Protein AF-A0A372Q0K7-F1 (afdb_monomer_lite)

Secondary structure (DSSP, 8-state):
----SS-PPPSS-------GGGGT-THHHHHHHHHHHHHHHHHHHHHH-TTT-HHHHHHHHHHH---

Structure (mmCIF, N/CA/C/O backbone):
data_AF-A0A372Q0K7-F1
#
_entry.id   AF-A0A372Q0K7-F1
#
loop_
_atom_site.group_PDB
_atom_site.id
_atom_site.type_symbol
_atom_site.label_atom_id
_atom_site.label_alt_id
_atom_site.label_comp_id
_atom_site.label_asym_id
_atom_site.label_entity_id
_atom_site.label_seq_id
_atom_site.pdbx_PDB_ins_code
_atom_site.Cartn_x
_atom_site.Cartn_y
_atom_site.Cartn_z
_atom_site.occupancy
_atom_site.B_iso_or_equiv
_atom_site.auth_seq_id
_atom_site.auth_comp_id
_atom_site.auth_asym_id
_atom_site.auth_atom_id
_atom_site.pdbx_PDB_model_num
ATOM 1 N N . MET A 1 1 ? 20.196 -2.623 -22.609 1.00 47.62 1 MET A N 1
ATOM 2 C CA . MET A 1 1 ? 19.702 -3.031 -21.276 1.00 47.62 1 MET A CA 1
ATOM 3 C C . MET A 1 1 ? 19.166 -1.805 -20.563 1.00 47.62 1 MET A C 1
ATOM 5 O O . MET A 1 1 ? 19.844 -0.788 -20.569 1.00 47.62 1 MET A O 1
ATOM 9 N N . TYR A 1 2 ? 17.947 -1.862 -20.024 1.00 53.03 2 TYR A N 1
ATOM 10 C CA . TYR A 1 2 ? 17.400 -0.779 -19.207 1.00 53.03 2 TYR A CA 1
ATOM 11 C C . TYR A 1 2 ? 17.714 -1.075 -17.741 1.00 53.03 2 TYR A C 1
ATOM 13 O O . TYR A 1 2 ? 17.036 -1.871 -17.092 1.00 53.03 2 TYR A O 1
ATOM 21 N N . THR A 1 3 ? 18.779 -0.456 -17.252 1.00 50.59 3 THR A N 1
ATOM 22 C CA . THR A 1 3 ? 19.153 -0.378 -15.842 1.00 50.59 3 THR A CA 1
ATOM 23 C C . THR A 1 3 ? 18.673 0.972 -15.315 1.00 50.59 3 THR A C 1
ATOM 25 O O . THR A 1 3 ? 19.282 1.995 -15.618 1.00 50.59 3 THR A O 1
ATOM 28 N N . PRO A 1 4 ? 17.580 1.024 -14.536 1.00 53.53 4 PRO A N 1
ATOM 29 C CA . PRO A 1 4 ? 17.234 2.211 -13.772 1.00 53.53 4 PRO A CA 1
ATOM 30 C C . PRO A 1 4 ? 18.379 2.595 -12.834 1.00 53.53 4 PRO A C 1
ATOM 32 O O . PRO A 1 4 ? 18.495 2.039 -11.741 1.00 53.53 4 PRO A O 1
ATOM 35 N N . GLU A 1 5 ? 19.209 3.567 -13.204 1.00 54.62 5 GLU A N 1
ATOM 36 C CA . GLU A 1 5 ? 20.232 4.121 -12.302 1.00 54.62 5 GLU A CA 1
ATOM 37 C C . GLU A 1 5 ? 19.597 4.690 -11.019 1.00 54.62 5 GLU A C 1
ATOM 39 O O . GLU A 1 5 ? 20.205 4.690 -9.947 1.00 54.62 5 GLU A O 1
ATOM 44 N N . ARG A 1 6 ? 18.309 5.063 -11.075 1.00 56.97 6 ARG A N 1
ATOM 45 C CA . ARG A 1 6 ? 17.528 5.612 -9.956 1.00 56.97 6 ARG A CA 1
ATOM 46 C C . ARG A 1 6 ? 16.358 4.719 -9.540 1.00 56.97 6 ARG A C 1
ATOM 48 O O . ARG A 1 6 ? 15.810 3.972 -10.348 1.00 56.97 6 ARG A O 1
ATOM 55 N N . ILE A 1 7 ? 16.012 4.765 -8.252 1.00 62.22 7 ILE A N 1
ATOM 56 C CA . ILE A 1 7 ? 14.767 4.180 -7.748 1.00 62.22 7 ILE A CA 1
ATOM 57 C C . ILE A 1 7 ? 13.656 5.056 -8.321 1.00 62.22 7 ILE A C 1
ATOM 59 O O . ILE A 1 7 ? 13.600 6.250 -8.028 1.00 62.22 7 ILE A O 1
ATOM 63 N N . TYR A 1 8 ? 12.828 4.496 -9.200 1.00 60.19 8 TYR A N 1
ATOM 64 C CA . TYR A 1 8 ? 11.673 5.222 -9.707 1.00 60.19 8 TYR A CA 1
ATOM 65 C C . TYR A 1 8 ? 10.658 5.362 -8.578 1.00 60.19 8 TYR A C 1
ATOM 67 O O . TYR A 1 8 ? 10.223 4.365 -8.003 1.00 60.19 8 TYR A O 1
ATOM 75 N N . CYS A 1 9 ? 10.307 6.606 -8.261 1.00 57.66 9 CYS A N 1
ATOM 76 C CA . CYS A 1 9 ? 9.192 6.891 -7.374 1.00 57.66 9 CYS A CA 1
ATOM 77 C C . CYS A 1 9 ? 7.910 6.387 -8.049 1.00 57.66 9 CYS A C 1
ATOM 79 O O . CYS A 1 9 ? 7.677 6.669 -9.229 1.00 57.66 9 CYS A O 1
ATOM 81 N N . THR A 1 10 ? 7.091 5.623 -7.333 1.00 60.94 10 THR A N 1
ATOM 82 C CA . THR A 1 10 ? 5.759 5.261 -7.820 1.00 60.94 10 THR A CA 1
ATOM 83 C C . THR A 1 10 ? 4.900 6.522 -7.840 1.00 60.94 10 THR A C 1
ATOM 85 O O . THR A 1 10 ? 4.898 7.259 -6.863 1.00 60.94 10 THR A O 1
ATOM 88 N N . LYS A 1 11 ? 4.146 6.778 -8.919 1.00 67.56 11 LYS A N 1
ATOM 89 C CA . LYS A 1 11 ? 3.168 7.891 -8.951 1.00 67.56 11 LYS A CA 1
ATOM 90 C C . LYS A 1 11 ? 1.918 7.604 -8.098 1.00 67.56 11 LYS A C 1
ATOM 92 O O . LYS A 1 11 ? 1.039 8.450 -8.012 1.00 67.56 11 LYS A O 1
ATOM 97 N N . ALA A 1 12 ? 1.801 6.388 -7.562 1.00 67.88 12 ALA A N 1
ATOM 98 C CA . ALA A 1 12 ? 0.741 6.014 -6.641 1.00 67.88 12 ALA A CA 1
ATOM 99 C C . ALA A 1 12 ? 1.071 6.548 -5.248 1.00 67.88 12 ALA A C 1
ATOM 101 O O . ALA A 1 12 ? 2.152 6.267 -4.722 1.00 67.88 12 ALA A O 1
ATOM 102 N N . ASP A 1 13 ? 0.123 7.277 -4.675 1.00 74.31 13 ASP A N 1
ATOM 103 C CA . ASP A 1 13 ? 0.195 7.728 -3.298 1.00 74.31 13 ASP A CA 1
ATOM 104 C C . ASP A 1 13 ? -0.168 6.565 -2.372 1.00 74.31 13 ASP A C 1
ATOM 106 O O . ASP A 1 13 ? -1.299 6.076 -2.361 1.00 74.31 13 ASP A O 1
ATOM 110 N N . TYR A 1 14 ? 0.821 6.090 -1.618 1.00 76.44 14 TYR A N 1
ATOM 111 C CA . TYR A 1 14 ? 0.610 5.126 -0.546 1.00 76.44 14 TYR A CA 1
ATOM 112 C C . TYR A 1 14 ? 0.533 5.891 0.771 1.00 76.44 14 TYR A C 1
ATOM 114 O O . TYR A 1 14 ? 1.546 6.391 1.262 1.00 76.44 14 TYR A O 1
ATOM 122 N N . HIS A 1 15 ? -0.665 5.976 1.340 1.00 81.88 15 HIS A N 1
ATOM 123 C CA . HIS A 1 15 ? -0.894 6.595 2.639 1.00 81.88 15 HIS A CA 1
ATOM 124 C C . HIS A 1 15 ? -1.184 5.529 3.687 1.00 81.88 15 HIS A C 1
ATOM 126 O O . HIS A 1 15 ? -1.914 4.572 3.437 1.00 81.88 15 HIS A O 1
ATOM 132 N N . ILE A 1 16 ? -0.587 5.707 4.863 1.00 86.06 16 ILE A N 1
ATOM 133 C CA . ILE A 1 16 ? -0.983 4.994 6.070 1.00 86.06 16 ILE A CA 1
ATOM 134 C C . ILE A 1 16 ? -1.692 6.029 6.928 1.00 86.06 16 ILE A C 1
ATOM 136 O O . ILE A 1 16 ? -1.054 6.958 7.425 1.00 86.06 16 ILE A O 1
ATOM 140 N N . ASP A 1 17 ? -3.005 5.885 7.052 1.00 84.31 17 ASP A N 1
ATOM 141 C CA . ASP A 1 17 ? -3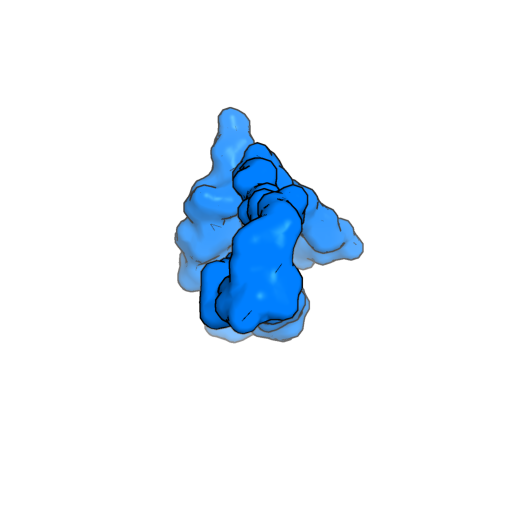.796 6.760 7.903 1.00 84.31 17 ASP A CA 1
ATOM 142 C C . ASP A 1 17 ? -3.434 6.497 9.364 1.00 84.31 17 ASP A C 1
ATOM 144 O O . ASP A 1 17 ? -3.359 5.349 9.802 1.00 84.31 17 ASP A O 1
ATOM 148 N N . LEU A 1 18 ? -3.168 7.574 10.102 1.00 85.75 18 LEU A N 1
ATOM 149 C CA . LEU A 1 18 ? -2.865 7.542 11.527 1.00 85.75 18 LEU A CA 1
ATOM 150 C C . LEU A 1 18 ? -3.991 8.256 12.267 1.00 85.75 18 LEU A C 1
ATOM 152 O O . LEU A 1 18 ? -4.039 9.484 12.314 1.00 85.75 18 LEU A O 1
ATOM 156 N N . THR A 1 19 ? -4.905 7.474 12.820 1.00 86.25 19 THR A N 1
ATOM 157 C CA . THR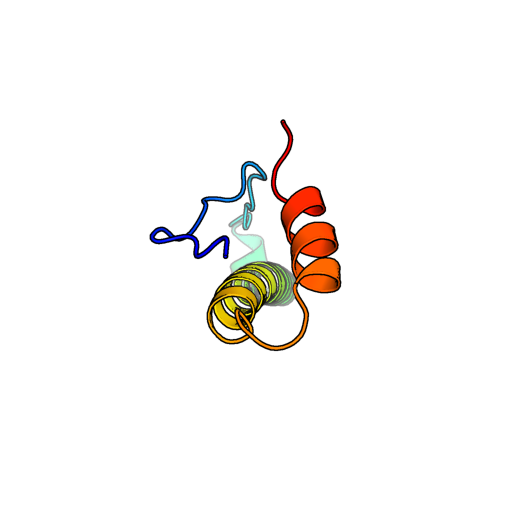 A 1 19 ? -6.009 7.932 13.660 1.00 86.25 19 THR A CA 1
ATOM 158 C C . THR A 1 19 ? -5.818 7.408 15.083 1.00 86.25 19 THR A C 1
ATOM 160 O O . THR A 1 19 ? -5.095 6.437 15.303 1.00 86.25 19 THR A O 1
ATOM 163 N N . GLU A 1 20 ? -6.409 8.070 16.080 1.00 86.00 20 GLU A N 1
ATOM 164 C CA . GLU A 1 20 ? -6.192 7.718 17.494 1.00 86.00 20 GLU A CA 1
ATOM 165 C C . GLU A 1 20 ? -6.634 6.282 17.828 1.00 86.00 20 GLU A C 1
ATOM 167 O O . GLU A 1 20 ? -5.979 5.622 18.631 1.00 86.00 20 GLU A O 1
ATOM 172 N N . ASP A 1 21 ? -7.659 5.750 17.149 1.00 82.62 21 ASP A N 1
ATOM 173 C CA . ASP A 1 21 ? -8.147 4.370 17.321 1.00 82.62 21 ASP A CA 1
ATOM 174 C C . ASP A 1 21 ? -7.112 3.301 16.938 1.00 82.62 21 ASP A C 1
ATOM 176 O O . ASP A 1 21 ? -7.156 2.172 17.422 1.00 82.62 21 ASP A O 1
ATOM 180 N N . ILE A 1 22 ? -6.129 3.664 16.118 1.00 84.62 22 ILE A N 1
ATOM 181 C CA . ILE A 1 22 ? -5.053 2.768 15.688 1.00 84.62 22 ILE A CA 1
ATOM 182 C C . ILE A 1 22 ? -4.046 2.512 16.821 1.00 84.62 22 ILE A C 1
ATOM 184 O O . ILE A 1 22 ? -3.298 1.534 16.783 1.00 84.62 22 ILE A O 1
ATOM 188 N N . LEU A 1 23 ? -4.025 3.369 17.846 1.00 79.50 23 LEU A N 1
ATOM 189 C CA . LEU A 1 23 ? -3.221 3.149 19.050 1.00 79.50 23 LEU A CA 1
ATOM 190 C C . LEU A 1 23 ? -3.834 2.082 19.970 1.00 79.50 23 LEU A C 1
ATOM 192 O O . LEU A 1 23 ? -3.114 1.509 20.786 1.00 79.50 23 LEU A O 1
ATOM 196 N N . GLU A 1 24 ? -5.135 1.811 19.837 1.00 85.00 24 GLU A N 1
ATOM 197 C CA . GLU A 1 24 ? -5.845 0.778 20.600 1.00 85.00 24 GLU A CA 1
ATOM 198 C C . GLU A 1 24 ? -5.847 -0.578 19.876 1.00 85.00 24 GLU A C 1
ATOM 200 O O . GLU A 1 24 ? -5.678 -1.614 20.521 1.00 85.00 24 GLU A O 1
ATOM 205 N N . ASP A 1 25 ? -5.983 -0.579 18.545 1.00 85.62 25 ASP A N 1
ATOM 206 C CA . ASP A 1 25 ? -5.840 -1.764 17.688 1.00 85.62 25 ASP A CA 1
ATOM 207 C C . ASP A 1 25 ? -4.936 -1.464 16.484 1.00 85.62 25 ASP A C 1
ATOM 209 O O . ASP A 1 25 ? -5.326 -0.838 15.491 1.00 85.62 25 ASP A O 1
ATOM 213 N N . ASP A 1 26 ? -3.706 -1.974 16.557 1.00 89.31 26 ASP A N 1
ATOM 214 C CA . ASP A 1 26 ? -2.676 -1.736 15.553 1.00 89.31 26 ASP A CA 1
ATOM 215 C C . ASP A 1 26 ? -2.820 -2.619 14.300 1.00 89.31 26 ASP A C 1
ATOM 217 O O . ASP A 1 26 ? -2.011 -2.508 13.373 1.00 89.31 26 ASP A O 1
ATOM 221 N N . ALA A 1 27 ? -3.837 -3.487 14.212 1.00 91.12 27 ALA A N 1
ATOM 222 C CA . ALA A 1 27 ? -3.997 -4.415 13.093 1.00 91.12 27 ALA A CA 1
ATOM 223 C C . ALA A 1 27 ? -4.064 -3.692 11.738 1.00 91.12 27 ALA A C 1
ATOM 225 O O . ALA A 1 27 ? -3.422 -4.120 10.771 1.00 91.12 27 ALA A O 1
ATOM 226 N N . LYS A 1 28 ? -4.784 -2.564 11.672 1.00 87.44 28 LYS A N 1
ATOM 227 C CA . LYS A 1 28 ? -4.883 -1.733 10.460 1.00 87.44 28 LYS A CA 1
ATOM 228 C C . LYS A 1 28 ? -3.553 -1.063 10.113 1.00 87.44 28 LYS A C 1
ATOM 230 O O . LYS A 1 28 ? -3.160 -1.070 8.946 1.00 87.44 28 LYS A O 1
ATOM 235 N N . LEU A 1 29 ? -2.823 -0.566 11.115 1.00 90.56 29 LEU A N 1
ATOM 236 C CA . LEU A 1 29 ? -1.482 0.000 10.932 1.00 90.56 29 LEU A CA 1
ATOM 237 C C . LEU A 1 29 ? -0.515 -1.039 10.385 1.00 90.56 29 LEU A C 1
ATOM 239 O O . LEU A 1 29 ? 0.159 -0.809 9.384 1.00 90.56 29 LEU A O 1
ATOM 243 N N . ARG A 1 30 ? -0.474 -2.213 11.017 1.00 92.19 30 ARG A N 1
ATOM 244 C CA . ARG A 1 30 ? 0.391 -3.320 10.609 1.00 92.19 30 ARG A CA 1
ATOM 245 C C . ARG A 1 30 ? 0.079 -3.783 9.192 1.00 92.19 30 ARG A C 1
ATOM 247 O O . ARG A 1 30 ? 1.010 -4.101 8.452 1.00 92.19 30 ARG A O 1
ATOM 254 N N . GLN A 1 31 ? -1.194 -3.791 8.798 1.00 91.12 31 GLN A N 1
ATOM 255 C CA . GLN A 1 31 ? -1.601 -4.101 7.429 1.00 91.12 31 GLN A CA 1
ATOM 256 C C . GLN A 1 31 ? -1.089 -3.048 6.434 1.00 91.12 31 GLN A C 1
ATOM 258 O O . GLN A 1 31 ? -0.429 -3.419 5.462 1.00 91.12 31 GLN A O 1
ATOM 263 N N . GLY A 1 32 ? -1.294 -1.754 6.708 1.00 90.06 32 GLY A N 1
ATOM 264 C CA . GLY A 1 32 ? -0.792 -0.668 5.856 1.00 90.06 32 GLY A CA 1
ATOM 265 C C . GLY A 1 32 ? 0.737 -0.669 5.730 1.00 90.06 32 GLY A C 1
ATOM 266 O O . GLY A 1 32 ? 1.281 -0.602 4.627 1.00 90.06 32 GLY A O 1
ATOM 267 N N . VAL A 1 33 ? 1.453 -0.856 6.845 1.00 91.81 33 VAL A N 1
ATOM 268 C CA . VAL A 1 33 ? 2.921 -0.985 6.859 1.00 91.81 33 VAL A CA 1
ATOM 269 C C . VAL A 1 33 ? 3.378 -2.181 6.021 1.00 91.81 33 VAL A C 1
ATOM 271 O O . VAL A 1 33 ? 4.311 -2.056 5.226 1.00 91.81 33 VAL A O 1
ATOM 274 N N . LYS A 1 34 ? 2.717 -3.338 6.153 1.00 93.69 34 LYS A N 1
ATOM 275 C CA . LYS A 1 34 ? 3.051 -4.548 5.389 1.00 93.69 34 LYS A CA 1
ATOM 276 C C . LYS A 1 34 ? 2.888 -4.339 3.883 1.00 93.69 34 LYS A C 1
ATOM 278 O O . LYS A 1 34 ? 3.733 -4.805 3.118 1.00 93.69 34 LYS A O 1
ATOM 283 N N . GLU A 1 35 ? 1.837 -3.644 3.457 1.00 90.44 35 GLU A N 1
ATOM 284 C CA . GLU A 1 35 ? 1.597 -3.325 2.047 1.00 90.44 35 GLU A CA 1
ATOM 285 C C . GLU A 1 35 ? 2.674 -2.394 1.484 1.00 90.44 35 GLU A C 1
ATOM 287 O O . GLU A 1 35 ? 3.303 -2.727 0.475 1.00 90.44 35 GLU A O 1
ATOM 292 N N . VAL A 1 36 ? 2.972 -1.291 2.180 1.00 88.81 36 VAL A N 1
ATOM 293 C CA . VAL A 1 36 ? 4.019 -0.336 1.776 1.00 88.81 36 VAL A CA 1
ATOM 294 C C . VAL A 1 36 ? 5.389 -1.012 1.711 1.00 88.81 36 VAL A C 1
ATOM 296 O O . VAL A 1 36 ? 6.102 -0.888 0.711 1.00 88.81 36 VAL A O 1
ATOM 299 N N . MET A 1 37 ? 5.752 -1.794 2.732 1.00 92.44 37 MET A N 1
ATOM 300 C CA . MET A 1 37 ? 7.003 -2.555 2.731 1.00 92.44 37 MET A CA 1
ATOM 301 C C . MET A 1 37 ? 7.058 -3.572 1.584 1.00 92.44 37 MET A C 1
ATOM 303 O O . MET A 1 37 ? 8.113 -3.741 0.973 1.00 92.44 37 MET A O 1
ATOM 307 N N . GLY A 1 38 ? 5.939 -4.222 1.248 1.00 89.50 38 GLY A N 1
ATOM 308 C CA . GLY A 1 38 ? 5.851 -5.154 0.123 1.00 89.50 38 GLY A CA 1
ATOM 309 C C . GLY A 1 38 ? 6.151 -4.490 -1.221 1.00 89.50 38 GLY A C 1
ATOM 310 O O . GLY A 1 38 ? 6.907 -5.041 -2.026 1.00 89.50 38 GLY A O 1
ATOM 311 N N . VAL A 1 39 ? 5.626 -3.282 -1.440 1.00 85.25 39 VAL A N 1
ATOM 312 C CA . VAL A 1 39 ? 5.911 -2.479 -2.639 1.00 85.25 39 VAL A CA 1
ATOM 313 C C . VAL A 1 39 ? 7.394 -2.113 -2.704 1.00 85.25 39 VAL A C 1
ATOM 315 O O . VAL A 1 39 ? 8.033 -2.364 -3.727 1.00 85.25 39 VAL A O 1
ATOM 318 N N . ILE A 1 40 ? 7.970 -1.601 -1.609 1.00 85.88 40 ILE A N 1
ATOM 319 C CA . ILE A 1 40 ? 9.394 -1.230 -1.542 1.00 85.88 40 ILE A CA 1
ATOM 320 C C . ILE A 1 40 ? 10.287 -2.441 -1.841 1.00 85.88 40 ILE A C 1
ATOM 322 O O . ILE A 1 40 ? 11.170 -2.363 -2.697 1.00 85.88 40 ILE A O 1
ATOM 326 N N . VAL A 1 41 ? 10.040 -3.583 -1.191 1.00 86.88 41 VAL A N 1
ATOM 327 C CA . VAL A 1 41 ? 10.811 -4.818 -1.417 1.00 86.88 41 VAL A CA 1
ATOM 328 C C . VAL A 1 41 ? 10.660 -5.308 -2.857 1.00 86.88 41 VAL A C 1
ATOM 330 O O . VAL A 1 41 ? 11.647 -5.733 -3.454 1.00 86.88 41 VAL A O 1
ATOM 333 N N . GLY A 1 42 ? 9.462 -5.223 -3.441 1.00 83.31 42 GLY A N 1
ATOM 334 C CA . GLY A 1 42 ? 9.225 -5.569 -4.842 1.00 83.31 42 GLY A CA 1
ATOM 335 C C . GLY A 1 42 ? 10.063 -4.727 -5.806 1.00 83.31 42 GLY A C 1
ATOM 336 O O . GLY A 1 42 ? 10.701 -5.285 -6.696 1.00 83.31 42 GLY A O 1
ATOM 337 N N . LEU A 1 43 ? 10.124 -3.409 -5.590 1.00 79.75 43 LEU A N 1
ATOM 338 C CA . LEU A 1 43 ? 10.942 -2.490 -6.395 1.00 79.75 43 LEU A CA 1
ATOM 339 C C . LEU A 1 43 ? 12.447 -2.755 -6.236 1.00 79.75 43 LEU A C 1
ATOM 341 O O . LEU A 1 43 ? 13.203 -2.653 -7.204 1.00 79.75 43 LEU A O 1
ATOM 345 N N . LEU A 1 44 ? 12.892 -3.107 -5.027 1.00 80.88 44 LEU A N 1
ATOM 346 C CA . LEU A 1 44 ? 14.288 -3.459 -4.761 1.00 80.88 44 LEU A CA 1
ATOM 347 C C . LEU A 1 44 ? 14.677 -4.793 -5.410 1.00 80.88 44 LEU A C 1
ATOM 349 O O . LEU A 1 44 ? 15.741 -4.878 -6.018 1.00 80.88 44 LEU A O 1
ATOM 353 N N . LYS A 1 45 ? 13.812 -5.813 -5.349 1.00 79.62 45 LYS A N 1
ATOM 354 C CA . LYS A 1 45 ? 14.031 -7.097 -6.037 1.00 79.62 45 LYS A CA 1
ATOM 355 C C . LYS A 1 45 ? 14.119 -6.923 -7.547 1.00 79.62 45 LYS A C 1
ATOM 357 O O . LYS A 1 45 ? 15.035 -7.459 -8.160 1.00 79.62 45 LYS A O 1
ATOM 362 N N . ASP A 1 46 ? 13.258 -6.084 -8.121 1.00 72.81 46 ASP A N 1
ATOM 363 C CA . ASP A 1 46 ? 13.290 -5.786 -9.555 1.00 72.81 46 ASP A CA 1
ATOM 364 C C . ASP A 1 46 ? 14.634 -5.169 -9.980 1.00 72.81 46 ASP A C 1
ATOM 366 O O . ASP A 1 46 ? 15.057 -5.347 -11.120 1.00 72.81 46 ASP A O 1
ATOM 370 N N . ARG A 1 47 ? 15.339 -4.454 -9.089 1.00 68.81 47 ARG A N 1
ATOM 371 C CA . ARG A 1 47 ? 16.704 -3.952 -9.337 1.00 68.81 47 ARG A CA 1
ATOM 372 C C . ARG A 1 47 ? 17.789 -5.022 -9.244 1.00 68.81 47 ARG A C 1
ATOM 374 O O . ARG A 1 47 ? 18.821 -4.851 -9.880 1.00 68.81 47 ARG A O 1
ATOM 381 N N . ILE A 1 48 ? 17.588 -6.072 -8.459 1.00 68.88 48 ILE A N 1
ATOM 382 C CA . ILE A 1 48 ? 18.567 -7.154 -8.314 1.00 68.88 48 ILE A CA 1
ATOM 383 C C . ILE A 1 48 ? 18.426 -8.142 -9.484 1.00 68.88 48 ILE A C 1
ATOM 385 O O . ILE A 1 48 ? 19.426 -8.507 -10.088 1.00 68.88 48 ILE A O 1
ATOM 389 N N . GLU A 1 49 ? 17.197 -8.476 -9.894 1.00 62.84 49 GLU A N 1
ATOM 390 C CA . GLU A 1 49 ? 16.888 -9.382 -11.021 1.00 62.84 49 GLU A CA 1
ATOM 391 C C . GLU A 1 49 ? 17.025 -8.725 -12.416 1.00 62.84 49 GLU A C 1
ATOM 393 O O . GLU A 1 49 ? 16.345 -9.106 -13.366 1.00 62.84 49 GLU A O 1
ATOM 398 N N . VAL A 1 50 ? 17.867 -7.697 -12.589 1.00 55.81 50 VAL A N 1
ATOM 399 C CA . VAL A 1 50 ? 17.989 -6.971 -13.875 1.00 55.81 50 VAL A CA 1
ATOM 400 C C . VAL A 1 50 ? 18.429 -7.867 -15.051 1.00 55.81 50 VAL A C 1
ATOM 402 O O . VAL A 1 50 ? 18.200 -7.460 -16.189 1.00 55.81 50 VAL A O 1
ATOM 405 N N . ASP A 1 51 ? 18.979 -9.062 -14.810 1.00 53.00 51 ASP A N 1
ATOM 406 C CA . ASP A 1 51 ? 19.612 -9.875 -15.861 1.00 53.00 51 ASP A CA 1
ATOM 407 C C . ASP A 1 51 ? 18.810 -11.106 -16.348 1.00 53.00 51 ASP A C 1
ATOM 409 O O . ASP A 1 51 ? 18.949 -11.482 -17.507 1.00 53.00 51 ASP A O 1
ATOM 413 N N . ASP A 1 52 ? 17.899 -11.693 -15.555 1.00 55.38 52 ASP A N 1
ATOM 414 C CA . ASP A 1 52 ? 17.340 -13.023 -15.896 1.00 55.38 52 ASP A CA 1
ATOM 415 C C . ASP A 1 52 ? 15.965 -13.021 -16.601 1.00 55.38 52 ASP A C 1
ATOM 41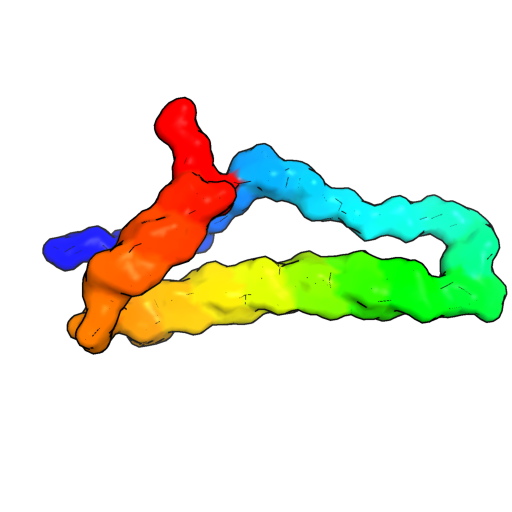7 O O . ASP A 1 52 ? 15.620 -13.983 -17.289 1.00 55.38 52 ASP A O 1
ATOM 421 N N . ALA A 1 53 ? 15.146 -11.967 -16.463 1.00 57.59 53 ALA A N 1
ATOM 422 C CA . ALA A 1 53 ? 13.791 -11.945 -17.044 1.00 57.59 53 ALA A CA 1
ATOM 423 C C . ALA A 1 53 ? 13.270 -10.518 -17.342 1.00 57.59 53 ALA A C 1
ATOM 425 O O . ALA A 1 53 ? 12.486 -9.948 -16.576 1.00 57.59 53 ALA A O 1
ATOM 426 N N . PRO A 1 54 ? 13.659 -9.910 -18.476 1.00 59.41 54 PRO A N 1
ATOM 427 C CA . PRO A 1 54 ? 13.319 -8.519 -18.790 1.00 59.41 54 PRO A CA 1
ATOM 428 C C . PRO A 1 54 ? 11.811 -8.265 -18.997 1.00 59.41 54 PRO A C 1
ATOM 430 O O . PRO A 1 54 ? 11.325 -7.172 -18.686 1.00 59.41 54 PRO A O 1
ATOM 433 N N . ASP A 1 55 ? 11.049 -9.253 -19.474 1.00 60.06 55 ASP A N 1
ATOM 434 C CA . ASP A 1 55 ? 9.634 -9.079 -19.838 1.00 60.06 55 ASP A CA 1
ATOM 435 C C . ASP A 1 55 ? 8.680 -9.064 -18.631 1.00 60.06 55 ASP A C 1
ATOM 437 O O . ASP A 1 55 ? 7.763 -8.236 -18.567 1.00 60.06 55 ASP A O 1
ATOM 441 N N . SER A 1 56 ? 8.920 -9.915 -17.626 1.00 62.38 56 SER A N 1
ATOM 442 C CA . SER A 1 56 ? 8.126 -9.964 -16.385 1.00 62.38 56 SER A CA 1
ATOM 443 C C . SER A 1 56 ? 8.276 -8.672 -15.573 1.00 62.38 56 SER A C 1
ATOM 445 O O . SER A 1 56 ? 7.302 -8.131 -15.036 1.00 62.38 56 SER A O 1
ATOM 447 N N . LYS A 1 57 ? 9.490 -8.118 -15.567 1.00 61.62 57 LYS A N 1
ATOM 448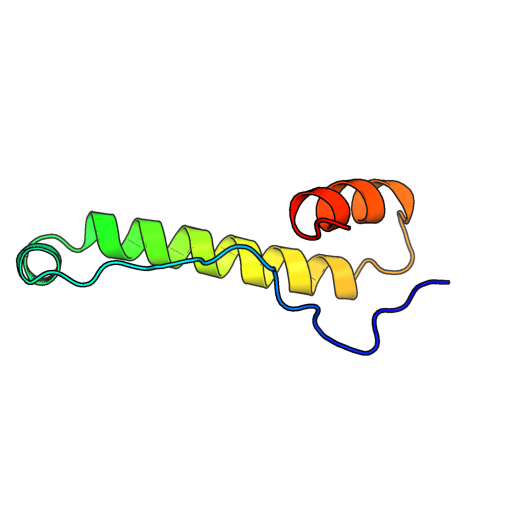 C CA . LYS A 1 57 ? 9.825 -6.839 -14.948 1.00 61.62 57 LYS A CA 1
ATOM 449 C C . LYS A 1 57 ? 9.101 -5.676 -15.617 1.00 61.62 57 LYS A C 1
ATOM 451 O O . LYS A 1 57 ? 8.454 -4.879 -14.939 1.00 61.62 57 LYS A O 1
ATOM 456 N N . ARG A 1 58 ? 9.120 -5.612 -16.953 1.00 63.47 58 ARG A N 1
ATOM 457 C CA . ARG A 1 58 ? 8.430 -4.560 -17.718 1.00 63.47 58 ARG A CA 1
ATOM 458 C C . ARG A 1 58 ? 6.922 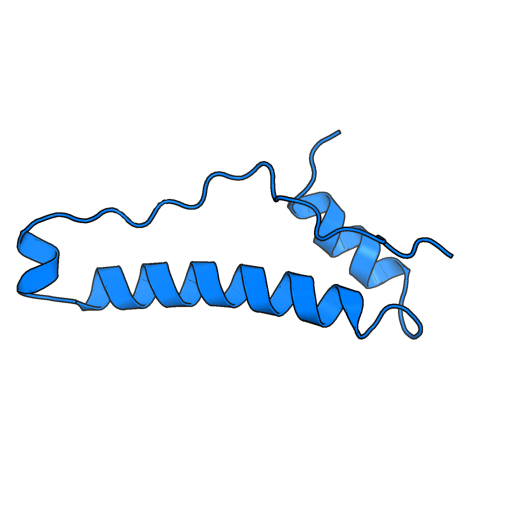-4.551 -17.448 1.00 63.47 58 ARG A C 1
ATOM 460 O O . ARG A 1 58 ? 6.335 -3.479 -17.310 1.00 63.47 58 ARG A O 1
ATOM 467 N N . ALA A 1 59 ? 6.309 -5.730 -17.323 1.00 68.06 59 ALA A N 1
ATOM 468 C CA . ALA A 1 59 ? 4.892 -5.877 -16.999 1.00 68.06 59 ALA A CA 1
ATOM 469 C C . ALA A 1 59 ? 4.544 -5.416 -15.570 1.00 68.06 59 ALA A C 1
ATOM 471 O O . ALA A 1 59 ? 3.510 -4.775 -15.374 1.00 68.06 59 ALA A O 1
ATOM 472 N N . ARG A 1 60 ? 5.401 -5.691 -14.574 1.00 65.00 60 ARG A N 1
ATOM 473 C CA . ARG A 1 60 ? 5.211 -5.213 -13.192 1.00 65.00 60 ARG A CA 1
ATOM 474 C C . ARG A 1 60 ? 5.423 -3.709 -13.077 1.00 65.00 60 ARG A C 1
ATOM 476 O O . ARG A 1 60 ? 4.551 -3.024 -12.559 1.00 65.00 60 ARG A O 1
ATOM 483 N N . THR A 1 61 ? 6.516 -3.173 -13.612 1.00 62.81 61 THR A N 1
ATOM 484 C CA . THR A 1 61 ? 6.818 -1.738 -13.520 1.00 62.81 61 THR A CA 1
ATOM 485 C C . THR A 1 61 ? 5.769 -0.873 -14.236 1.00 62.81 61 THR A C 1
ATOM 487 O O . THR A 1 61 ? 5.385 0.166 -13.705 1.00 62.81 61 THR A O 1
ATOM 490 N N . LYS A 1 62 ? 5.205 -1.328 -15.368 1.00 65.12 62 LYS A N 1
ATOM 491 C CA . LYS A 1 62 ? 4.074 -0.652 -16.042 1.00 65.12 62 LYS A CA 1
ATOM 492 C C . LYS A 1 62 ? 2.817 -0.510 -15.176 1.00 65.12 62 LYS A C 1
ATOM 494 O O . LYS A 1 62 ? 2.047 0.414 -15.398 1.00 65.12 62 LYS A O 1
ATOM 499 N N . LYS A 1 63 ? 2.588 -1.389 -14.192 1.00 65.25 63 LYS A N 1
ATOM 500 C CA . LYS A 1 63 ? 1.450 -1.246 -13.263 1.00 65.25 63 LYS A CA 1
ATOM 501 C C . LYS A 1 63 ? 1.627 -0.076 -12.294 1.00 65.25 63 LYS A C 1
ATOM 503 O O . LYS A 1 63 ? 0.637 0.448 -11.801 1.00 65.25 63 LYS A O 1
ATOM 508 N N . TYR A 1 64 ? 2.870 0.327 -12.037 1.00 61.66 64 TY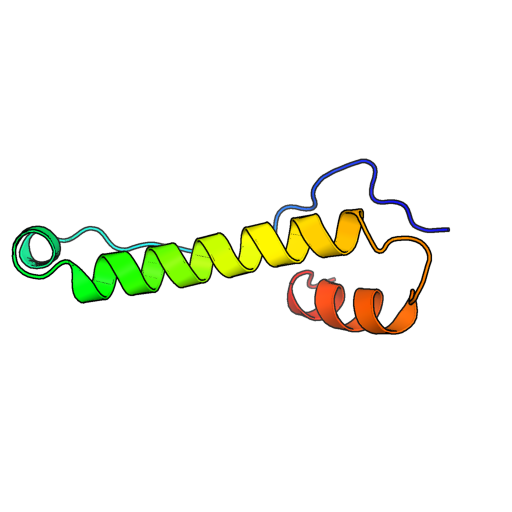R A N 1
ATOM 509 C CA . TYR A 1 64 ? 3.216 1.368 -11.066 1.00 61.66 64 TYR A CA 1
ATOM 510 C C . TYR A 1 64 ? 3.638 2.696 -11.719 1.00 61.66 64 TYR A C 1
ATOM 512 O O . TYR A 1 64 ? 3.715 3.721 -11.040 1.00 61.66 64 TYR A O 1
ATOM 520 N N . ILE A 1 65 ? 3.903 2.688 -13.030 1.00 54.19 65 ILE A N 1
ATOM 521 C CA . ILE A 1 65 ? 4.294 3.854 -13.826 1.00 54.19 65 ILE A CA 1
ATOM 522 C C . ILE A 1 65 ? 3.254 4.059 -14.933 1.00 54.19 65 ILE A C 1
ATOM 524 O O . ILE A 1 65 ? 3.184 3.266 -15.868 1.00 54.19 65 ILE A O 1
ATOM 528 N N . LYS A 1 66 ? 2.460 5.132 -14.839 1.00 52.66 66 LYS A N 1
ATOM 529 C CA . LYS A 1 66 ? 1.584 5.593 -15.928 1.00 52.66 66 LYS A CA 1
ATOM 530 C C . LYS A 1 66 ? 2.350 6.588 -16.806 1.00 52.66 66 LYS A C 1
ATOM 532 O O . LYS A 1 66 ? 3.003 7.478 -16.245 1.00 52.66 66 LYS A O 1
ATOM 537 N N . GLU A 1 67 ? 2.280 6.387 -18.124 1.00 52.44 67 GLU A N 1
ATOM 538 C CA . GLU A 1 67 ? 2.821 7.282 -19.167 1.00 52.44 67 GLU A CA 1
ATOM 539 C C . GLU A 1 67 ? 2.340 8.724 -18.955 1.00 52.44 67 GLU A C 1
ATOM 541 O O . GLU A 1 67 ? 1.125 8.909 -18.703 1.00 52.44 67 GLU A O 1
#

Foldseek 3Di:
DDQPPDQDDFPDDLDQDDDPVCVVPVPSVVVSVVVVVVVVVVSVVLNVPVPDDPPVSVVVVCVRDDD

pLDDT: mean 72.84, std 14.07, range [47.62, 93.69]

Radius of gyration: 15.29 Å; chains: 1; bounding box: 28×21×42 Å

Sequence (67 aa):
MYTPERIYCTKADYHIDLTEDILEDDAKLRQGVKEVMGVIVGLLKDRIEVDDAPDSKRARTKKYIKE